Protein AF-A0A3D2E237-F1 (afdb_monomer_lite)

Secondary structure (DSSP, 8-state):
------S--SS---THHHHHHHHHH------HHHHHS-TTTT--HHHHHHIIIIIISS-SSTTS-HHHHHHHHHHHT--HHHHHHHHHHHHHHHHTT----HHHHHTS-HHHHHHHHHHHHHHHHHHS-HHHHHHHHHHHHHHHT---

Foldseek 3Di:
DDDDDDDPLLAAAALVLLLLCLLAPVDDDNDVNCVVDQNLNNDDPVSQVLCCVQPVVHRFQVPDDPVRLVVQCVVLVHDSSLSSLLSSLQSLCVVQVVPDDSSVSSPDGSVVSSVSSSVSSNSSSVVDDPVSSVVSQVVSCVSSVHHD

Structure (mmCIF, N/CA/C/O backbone):
data_AF-A0A3D2E237-F1
#
_entry.id   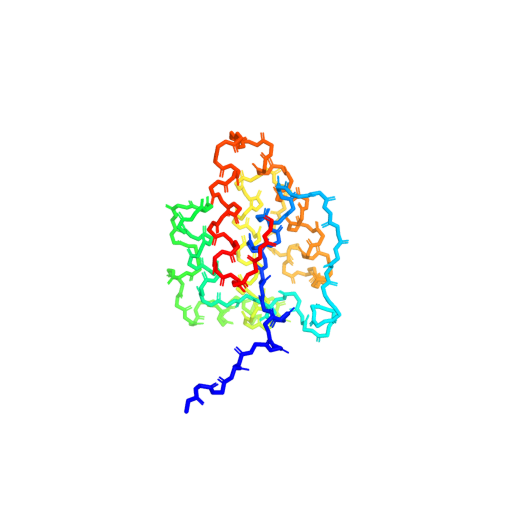AF-A0A3D2E237-F1
#
loop_
_atom_site.group_PDB
_atom_site.id
_atom_site.type_symbol
_atom_site.label_atom_id
_atom_site.label_alt_id
_atom_site.label_comp_id
_atom_site.label_asym_id
_atom_site.label_entity_id
_atom_site.label_seq_id
_atom_site.pdbx_PDB_ins_code
_atom_site.Cartn_x
_atom_site.Cartn_y
_atom_site.Cartn_z
_atom_site.occupancy
_atom_site.B_iso_or_equiv
_atom_site.auth_seq_id
_atom_site.auth_comp_id
_atom_site.auth_asym_id
_atom_site.auth_atom_id
_atom_site.pdbx_PDB_model_num
ATOM 1 N N . MET A 1 1 ? 10.818 -37.723 6.931 1.00 30.91 1 MET A N 1
ATOM 2 C CA . MET A 1 1 ? 11.183 -37.024 5.677 1.00 30.91 1 MET A CA 1
ATOM 3 C C . MET A 1 1 ? 9.994 -36.163 5.264 1.00 30.91 1 MET A C 1
ATOM 5 O O . MET A 1 1 ? 8.869 -36.549 5.538 1.00 30.91 1 MET A O 1
ATOM 9 N N . LYS A 1 2 ? 10.278 -34.951 4.784 1.00 32.34 2 LYS A N 1
ATOM 10 C CA . LYS A 1 2 ? 9.457 -33.728 4.840 1.00 32.34 2 LYS A CA 1
ATOM 11 C C . LYS A 1 2 ? 8.003 -33.879 4.362 1.00 32.34 2 LYS A C 1
ATOM 13 O O . LYS A 1 2 ? 7.758 -34.246 3.218 1.00 32.34 2 LYS A O 1
ATOM 18 N N . ILE A 1 3 ? 7.070 -33.492 5.234 1.00 29.53 3 ILE A N 1
ATOM 19 C CA . ILE A 1 3 ? 5.687 -33.165 4.874 1.00 29.53 3 ILE A CA 1
ATOM 20 C C . ILE A 1 3 ? 5.753 -31.94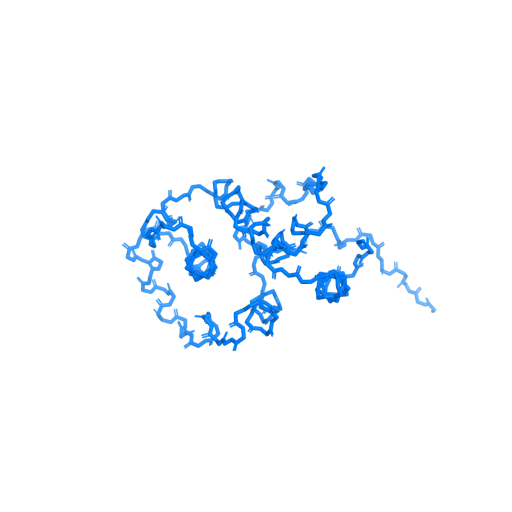5 3.949 1.00 29.53 3 ILE A C 1
ATOM 22 O O . ILE A 1 3 ? 6.232 -30.880 4.341 1.00 29.53 3 ILE A O 1
ATOM 26 N N . SER A 1 4 ? 5.355 -32.143 2.695 1.00 31.52 4 SER A N 1
ATOM 27 C CA . SER A 1 4 ? 5.311 -31.114 1.659 1.00 31.52 4 SER A CA 1
ATOM 28 C C . SER A 1 4 ? 4.138 -30.170 1.928 1.00 31.52 4 SER A C 1
ATOM 30 O O . SER A 1 4 ? 3.017 -30.408 1.489 1.00 31.52 4 SER A O 1
ATOM 32 N N . TYR A 1 5 ? 4.380 -29.110 2.695 1.00 35.88 5 TYR A N 1
ATOM 33 C CA . TYR A 1 5 ? 3.458 -27.981 2.770 1.00 35.88 5 TYR A CA 1
ATOM 34 C C . TYR A 1 5 ? 3.600 -27.155 1.494 1.00 35.88 5 TYR A C 1
ATOM 36 O O . TYR A 1 5 ? 4.648 -26.539 1.307 1.00 35.88 5 TYR A O 1
ATOM 44 N N . LYS A 1 6 ? 2.572 -27.148 0.638 1.00 36.50 6 LYS A N 1
ATOM 45 C CA . LYS A 1 6 ? 2.200 -26.020 -0.243 1.00 36.50 6 LYS A CA 1
ATOM 46 C C . LYS A 1 6 ? 0.909 -26.324 -1.031 1.00 36.50 6 LYS A C 1
ATOM 48 O O . LYS A 1 6 ? 0.976 -26.665 -2.208 1.00 36.50 6 LYS A O 1
ATOM 53 N N . PRO A 1 7 ? -0.267 -26.190 -0.393 1.00 31.70 7 PRO A N 1
ATOM 54 C CA . PRO A 1 7 ? -1.469 -25.826 -1.143 1.00 31.70 7 PRO A CA 1
ATOM 55 C C . PRO A 1 7 ? -2.280 -24.707 -0.455 1.00 31.70 7 PRO A C 1
ATOM 57 O O . PRO A 1 7 ? -3.499 -24.804 -0.380 1.00 31.70 7 PRO A O 1
ATOM 60 N N . THR A 1 8 ? -1.631 -23.664 0.089 1.00 29.70 8 THR A N 1
ATOM 61 C CA . THR A 1 8 ? -2.354 -22.662 0.911 1.00 29.70 8 THR A CA 1
ATOM 62 C C . THR A 1 8 ? -1.823 -21.223 0.885 1.00 29.70 8 THR A C 1
ATOM 64 O O . THR A 1 8 ? -2.184 -20.431 1.745 1.00 29.70 8 THR A O 1
ATOM 67 N N . ILE A 1 9 ? -1.010 -20.829 -0.099 1.00 34.41 9 ILE A N 1
ATOM 68 C CA . ILE A 1 9 ? -0.561 -19.426 -0.239 1.00 34.41 9 ILE A CA 1
ATOM 69 C C . ILE A 1 9 ? -1.165 -18.825 -1.514 1.00 34.41 9 ILE A C 1
ATOM 71 O O . ILE A 1 9 ? -0.452 -18.462 -2.441 1.00 34.41 9 ILE A O 1
ATOM 75 N N . LEU A 1 10 ? -2.498 -18.804 -1.600 1.00 35.44 10 LEU A N 1
ATOM 76 C CA . LEU A 1 10 ? -3.228 -18.060 -2.640 1.00 35.44 10 LEU A CA 1
ATOM 77 C C . LEU A 1 10 ? -4.003 -16.856 -2.073 1.00 35.44 10 LEU A C 1
ATOM 79 O O . LEU A 1 10 ? -4.625 -16.108 -2.819 1.00 35.44 10 LEU A O 1
ATOM 83 N N . ALA A 1 11 ? -3.918 -16.633 -0.759 1.00 40.75 11 ALA A N 1
ATOM 84 C CA . ALA A 1 11 ? -4.748 -15.687 -0.026 1.00 40.75 11 ALA A CA 1
ATOM 85 C C . ALA A 1 11 ? -3.910 -14.817 0.922 1.00 40.75 11 ALA A C 1
ATOM 87 O O . ALA A 1 11 ? -4.007 -14.961 2.133 1.00 40.75 11 ALA A O 1
ATOM 88 N N . ALA A 1 12 ? -3.025 -13.970 0.400 1.00 41.03 12 ALA A N 1
ATOM 89 C CA . ALA A 1 12 ? -2.422 -12.870 1.165 1.00 41.03 12 ALA A CA 1
ATOM 90 C C . ALA A 1 12 ? -1.566 -12.015 0.228 1.00 41.03 12 ALA A C 1
ATOM 92 O O . ALA A 1 12 ? -0.625 -12.526 -0.376 1.00 41.03 12 ALA A O 1
ATOM 93 N N . GLY A 1 13 ? -1.876 -10.725 0.082 1.00 35.03 13 GLY A N 1
ATOM 94 C CA . GLY A 1 13 ? -1.117 -9.875 -0.835 1.00 35.03 13 GLY A CA 1
ATOM 95 C C . GLY A 1 13 ? -1.741 -8.511 -1.128 1.00 35.03 13 GLY A C 1
ATOM 96 O O . GLY A 1 13 ? -2.174 -8.264 -2.247 1.00 35.03 13 GLY A O 1
ATOM 97 N N . GLY A 1 14 ? -1.835 -7.637 -0.127 1.00 39.75 14 GLY A N 1
ATOM 98 C CA . GLY A 1 14 ? -2.473 -6.326 -0.201 1.00 39.75 14 GLY A CA 1
ATOM 99 C C . GLY A 1 14 ? -1.799 -5.269 -1.076 1.00 39.75 14 GLY A C 1
ATOM 100 O O . GLY A 1 14 ? -0.626 -5.343 -1.428 1.00 39.75 14 GLY A O 1
ATOM 101 N N . ILE A 1 15 ? -2.613 -4.259 -1.395 1.00 45.22 15 ILE A N 1
ATOM 102 C CA . ILE A 1 15 ? -2.373 -2.890 -1.903 1.00 45.22 15 ILE A CA 1
ATOM 103 C C . ILE A 1 15 ? -1.130 -2.646 -2.772 1.00 45.22 15 ILE A C 1
ATOM 105 O O . ILE A 1 15 ? -1.262 -2.309 -3.946 1.00 45.22 15 ILE A O 1
ATOM 109 N N . CYS A 1 16 ? 0.075 -2.787 -2.228 1.00 41.28 16 CYS A N 1
ATOM 110 C CA . CYS A 1 16 ? 1.332 -2.457 -2.922 1.00 41.28 16 CYS A CA 1
ATOM 111 C C . CYS A 1 16 ? 1.742 -3.539 -3.917 1.00 41.28 16 CYS A C 1
ATOM 113 O O . CYS A 1 16 ? 2.421 -3.300 -4.910 1.00 41.28 16 CYS A O 1
ATOM 115 N N . LEU A 1 17 ? 1.231 -4.730 -3.662 1.00 47.16 17 LEU A N 1
ATOM 116 C CA . LEU A 1 17 ? 1.386 -5.915 -4.461 1.00 47.16 17 LEU A CA 1
ATOM 117 C C . LEU A 1 17 ? 0.485 -5.903 -5.693 1.00 47.16 17 LEU A C 1
ATOM 119 O O . LEU A 1 17 ? 0.888 -6.318 -6.767 1.00 47.16 17 LEU A O 1
ATOM 123 N N . ILE A 1 18 ? -0.713 -5.343 -5.540 1.00 50.88 18 ILE A N 1
ATOM 124 C CA . ILE A 1 18 ? -1.637 -4.984 -6.616 1.00 50.88 18 ILE A CA 1
ATOM 125 C C . ILE A 1 18 ? -0.990 -3.909 -7.491 1.00 50.88 18 ILE A C 1
ATOM 127 O O . ILE A 1 18 ? -0.948 -4.060 -8.702 1.00 50.88 18 ILE A O 1
ATOM 131 N N . VAL A 1 19 ? -0.370 -2.886 -6.903 1.00 47.72 19 VAL A N 1
ATOM 132 C CA . VAL A 1 19 ? 0.408 -1.884 -7.650 1.00 47.72 19 VAL A CA 1
ATOM 133 C C . VAL A 1 19 ? 1.569 -2.512 -8.436 1.00 47.72 19 VAL A C 1
ATOM 135 O O . VAL A 1 19 ? 1.703 -2.218 -9.621 1.00 47.72 19 VAL A O 1
ATOM 138 N N . ALA A 1 20 ? 2.347 -3.421 -7.836 1.00 45.62 20 ALA A N 1
ATOM 139 C CA . ALA A 1 20 ? 3.417 -4.148 -8.527 1.00 45.62 20 ALA A CA 1
ATOM 140 C C . ALA A 1 20 ? 2.878 -5.112 -9.610 1.00 45.62 20 ALA A C 1
ATOM 142 O O . ALA A 1 20 ? 3.371 -5.124 -10.732 1.00 45.62 20 ALA A O 1
ATOM 143 N N . LEU A 1 21 ? 1.809 -5.863 -9.335 1.00 44.78 21 LEU A N 1
ATOM 144 C CA . LEU A 1 21 ? 1.145 -6.757 -10.294 1.00 44.78 21 LEU A CA 1
ATOM 145 C C . LEU A 1 21 ? 0.525 -6.002 -11.482 1.00 44.78 21 LEU A C 1
ATOM 147 O O . LEU A 1 21 ? 0.633 -6.450 -12.625 1.00 44.78 21 LEU A O 1
ATOM 151 N N . PHE A 1 22 ? -0.115 -4.853 -11.241 1.00 48.03 22 PHE A N 1
ATOM 152 C CA . PHE A 1 22 ? -0.826 -4.083 -12.267 1.00 48.03 22 PHE A CA 1
ATOM 153 C C . PHE A 1 22 ? 0.097 -3.186 -13.095 1.00 48.03 22 PHE A C 1
ATOM 155 O O . PHE A 1 22 ? -0.131 -3.060 -14.296 1.00 48.03 22 PHE A O 1
ATOM 162 N N . ALA A 1 23 ? 1.169 -2.641 -12.509 1.00 40.03 23 ALA A N 1
ATOM 163 C CA . ALA A 1 23 ? 2.200 -1.909 -13.248 1.00 40.03 23 ALA A CA 1
ATOM 164 C C . ALA A 1 23 ? 2.947 -2.786 -14.277 1.00 40.03 23 ALA A C 1
ATOM 166 O O . ALA A 1 23 ? 3.533 -2.247 -15.218 1.00 40.03 23 ALA A O 1
ATOM 167 N N . ILE A 1 24 ? 2.947 -4.117 -14.093 1.00 38.12 24 ILE A N 1
ATOM 168 C CA . ILE A 1 24 ? 3.864 -5.031 -14.792 1.00 38.12 24 ILE A CA 1
ATOM 169 C C . ILE A 1 24 ? 3.143 -6.076 -15.666 1.00 38.12 24 ILE A C 1
ATOM 171 O O . ILE A 1 24 ? 3.662 -6.412 -16.729 1.00 38.12 24 ILE A O 1
ATOM 175 N N . CYS A 1 25 ? 1.952 -6.574 -15.296 1.00 35.28 25 CYS A N 1
ATOM 176 C CA . CYS A 1 25 ? 1.348 -7.732 -15.982 1.00 35.28 25 CYS A CA 1
ATOM 177 C C . CYS A 1 25 ? 0.032 -7.494 -16.738 1.00 35.28 25 CYS A C 1
ATOM 179 O O . CYS A 1 25 ? -0.361 -8.381 -17.492 1.00 35.28 25 CYS A O 1
ATOM 181 N N . GLY A 1 26 ? -0.675 -6.368 -16.572 1.00 34.78 26 GLY A N 1
ATOM 182 C CA . GLY A 1 26 ? -1.905 -6.069 -17.336 1.00 34.78 26 GLY A CA 1
ATOM 183 C C . GLY A 1 26 ? -3.035 -7.120 -17.271 1.00 34.78 26 GLY A C 1
ATOM 184 O O . GLY A 1 26 ? -4.009 -7.009 -18.012 1.00 34.78 26 GLY A O 1
ATOM 185 N N . CYS A 1 27 ? -2.940 -8.136 -16.409 1.00 34.03 27 CYS A N 1
ATOM 186 C CA . CYS A 1 27 ? -3.809 -9.310 -16.425 1.00 34.03 27 CYS A CA 1
ATOM 187 C C . CYS A 1 27 ? -4.532 -9.467 -15.086 1.00 34.03 27 CYS A C 1
ATOM 189 O O . CYS A 1 27 ? -3.933 -9.369 -14.016 1.00 34.03 27 CYS A O 1
ATOM 191 N N . PHE A 1 28 ? -5.845 -9.675 -15.158 1.00 43.41 28 PHE A N 1
ATOM 192 C CA . PHE A 1 28 ? -6.736 -9.796 -14.012 1.00 43.41 28 PHE A CA 1
ATOM 193 C C . PHE A 1 28 ? -7.038 -11.271 -13.754 1.00 43.41 28 PHE A C 1
ATOM 195 O O . PHE A 1 28 ? -7.594 -11.926 -14.626 1.00 43.41 28 PHE A O 1
ATOM 202 N N . CYS A 1 29 ? -6.740 -11.747 -12.548 1.00 39.78 29 CYS A N 1
ATOM 203 C CA . CYS A 1 29 ? -7.447 -12.823 -11.849 1.00 39.78 29 CYS A CA 1
ATOM 204 C C . CYS A 1 29 ? -7.167 -12.613 -10.354 1.00 39.78 29 CYS A C 1
ATOM 206 O O . CYS A 1 29 ? -6.204 -13.163 -9.829 1.00 39.78 29 CYS A O 1
ATOM 208 N N . ALA A 1 30 ? -7.947 -11.764 -9.675 1.00 40.84 30 ALA A N 1
ATOM 209 C CA . ALA A 1 30 ? -7.929 -11.759 -8.213 1.00 40.84 30 ALA A CA 1
ATOM 210 C C . ALA A 1 30 ? -8.442 -13.139 -7.753 1.00 40.84 30 ALA A C 1
ATOM 212 O O . ALA A 1 30 ? -9.546 -13.513 -8.165 1.00 40.84 30 ALA A O 1
ATOM 213 N N . PRO A 1 31 ? -7.659 -13.925 -6.992 1.00 43.41 31 PRO A N 1
ATOM 214 C CA . PRO A 1 31 ? -8.101 -15.223 -6.498 1.00 43.41 31 PRO A CA 1
ATOM 215 C C . PRO A 1 31 ? -9.415 -15.101 -5.729 1.00 43.41 31 PRO A C 1
ATOM 217 O O . PRO A 1 31 ? -9.690 -14.068 -5.120 1.00 43.41 31 PRO A O 1
ATOM 220 N N . LYS A 1 32 ? -10.231 -16.158 -5.731 1.00 37.66 32 LYS A N 1
ATOM 221 C CA . LYS A 1 32 ? -11.519 -16.182 -5.022 1.00 37.66 32 LYS A CA 1
ATOM 222 C C . LYS A 1 32 ? -11.350 -15.867 -3.527 1.00 37.66 32 LYS A C 1
ATOM 224 O O . LYS A 1 32 ? -12.214 -15.234 -2.942 1.00 37.66 32 LYS A O 1
ATOM 229 N N . GLU A 1 33 ? -10.193 -16.185 -2.947 1.00 38.59 33 GLU A N 1
ATOM 230 C CA . GLU A 1 33 ? -9.873 -15.845 -1.560 1.00 38.59 33 GLU A CA 1
ATOM 231 C C . GLU A 1 33 ? -9.622 -14.340 -1.318 1.00 38.59 33 GLU A C 1
ATOM 233 O O . GLU A 1 33 ? -9.842 -13.859 -0.213 1.00 38.59 33 GLU A O 1
ATOM 238 N N . VAL A 1 34 ? -9.223 -13.569 -2.341 1.00 45.62 34 VAL A N 1
ATOM 239 C CA . VAL A 1 34 ? -9.157 -12.088 -2.311 1.00 45.62 34 VAL A CA 1
ATOM 240 C C . VAL A 1 34 ? -10.550 -11.459 -2.433 1.00 45.62 34 VAL A C 1
ATOM 242 O O . VAL A 1 34 ? -10.733 -10.297 -2.093 1.00 45.62 34 VAL A O 1
ATOM 245 N N . ALA A 1 35 ? -11.538 -12.207 -2.933 1.00 45.19 35 ALA A N 1
ATOM 246 C CA . ALA A 1 35 ? -12.935 -11.781 -2.908 1.00 45.19 35 ALA A CA 1
ATOM 247 C C . ALA A 1 35 ? -13.601 -12.057 -1.546 1.00 45.19 35 ALA A C 1
ATOM 249 O O . ALA A 1 35 ? -14.536 -11.343 -1.188 1.00 45.19 35 ALA A O 1
ATOM 250 N N . ASP A 1 36 ? -13.107 -13.053 -0.799 1.00 44.66 36 ASP A N 1
ATOM 251 C CA . ASP A 1 36 ? -13.601 -13.414 0.537 1.00 44.66 36 ASP A CA 1
ATOM 252 C C . ASP A 1 36 ? -12.898 -12.633 1.672 1.00 44.66 36 ASP A C 1
ATOM 254 O O . ASP A 1 36 ? -13.513 -12.377 2.707 1.00 44.66 36 ASP A O 1
ATOM 258 N N . ALA A 1 37 ? -11.637 -12.219 1.488 1.00 55.41 37 ALA A N 1
ATOM 259 C CA . ALA A 1 37 ? -10.919 -11.294 2.373 1.00 55.41 37 ALA A CA 1
ATOM 260 C C . ALA A 1 37 ? -11.081 -9.842 1.889 1.00 55.41 37 ALA A C 1
ATOM 262 O O . ALA A 1 37 ? -10.955 -9.575 0.695 1.00 55.41 37 ALA A O 1
ATOM 263 N N . GLY A 1 38 ? -11.322 -8.879 2.785 1.00 65.25 38 GLY A N 1
ATOM 264 C CA . GLY A 1 38 ? -11.325 -7.467 2.403 1.00 65.25 38 GLY A CA 1
ATOM 265 C C . GLY A 1 38 ? -9.979 -7.064 1.784 1.00 65.25 38 GLY A C 1
ATOM 266 O O . GLY A 1 38 ? -8.921 -7.499 2.237 1.00 65.25 38 GLY A O 1
ATOM 267 N N . PHE A 1 39 ? -9.981 -6.206 0.758 1.00 73.94 39 PHE A N 1
ATOM 268 C CA . PHE A 1 39 ? -8.758 -5.618 0.191 1.00 73.94 39 PHE A CA 1
ATOM 269 C C . PHE A 1 39 ? -7.850 -5.017 1.272 1.00 73.94 39 PHE A C 1
ATOM 271 O O . PHE A 1 39 ? -6.624 -5.099 1.157 1.00 73.94 39 PHE A O 1
ATOM 278 N N . CYS A 1 40 ? -8.440 -4.427 2.314 1.00 80.88 40 CYS A N 1
ATOM 279 C CA . CYS A 1 40 ? -7.686 -3.854 3.418 1.00 80.88 40 CYS A CA 1
ATOM 280 C C . CYS A 1 40 ? -7.052 -4.925 4.312 1.00 80.88 40 CYS A C 1
ATOM 282 O O . CYS A 1 40 ? -5.922 -4.747 4.769 1.00 80.88 40 CYS A O 1
ATOM 284 N N . ASP A 1 41 ? -7.718 -6.062 4.509 1.00 78.19 41 ASP A N 1
ATOM 285 C CA . ASP A 1 41 ? -7.220 -7.182 5.322 1.00 78.19 41 ASP A CA 1
ATOM 286 C C . ASP A 1 41 ? -5.964 -7.823 4.732 1.00 78.19 41 ASP A C 1
ATOM 288 O O . ASP A 1 41 ? -5.154 -8.418 5.440 1.00 78.19 41 ASP A O 1
ATOM 292 N N . LEU A 1 42 ? -5.750 -7.641 3.431 1.00 72.50 42 LEU A N 1
ATOM 293 C CA . LEU A 1 42 ? -4.562 -8.131 2.749 1.00 72.50 42 LEU A CA 1
ATOM 294 C C . LEU A 1 42 ? -3.293 -7.332 3.086 1.00 72.50 42 LEU A C 1
ATOM 296 O O . LEU A 1 42 ? -2.201 -7.756 2.706 1.00 72.50 42 LEU A O 1
ATOM 300 N N . LEU A 1 43 ? -3.398 -6.169 3.739 1.00 76.44 43 LEU A N 1
ATOM 301 C CA . LEU A 1 43 ? -2.244 -5.344 4.091 1.00 76.44 43 LEU A CA 1
ATOM 302 C C . LEU A 1 43 ? -1.503 -5.910 5.316 1.00 76.44 43 LEU A C 1
ATOM 304 O O . LEU A 1 43 ? -1.854 -5.624 6.463 1.00 76.44 43 LEU A O 1
ATOM 308 N N . THR A 1 44 ? -0.438 -6.672 5.063 1.00 80.81 44 THR A N 1
ATOM 309 C CA . THR A 1 44 ? 0.449 -7.227 6.100 1.00 80.81 44 THR A CA 1
ATOM 310 C C . THR A 1 44 ? 1.656 -6.316 6.382 1.00 80.81 44 THR A C 1
ATOM 312 O O . THR A 1 44 ? 1.986 -5.461 5.551 1.00 80.81 44 THR A O 1
ATOM 315 N N . PRO A 1 45 ? 2.364 -6.486 7.518 1.00 82.94 45 PRO A N 1
ATOM 316 C CA . PRO A 1 45 ? 3.583 -5.727 7.818 1.00 82.94 45 PRO A CA 1
ATOM 317 C C . PRO A 1 45 ? 4.668 -5.837 6.739 1.00 82.94 45 PRO A C 1
ATOM 319 O O . PRO A 1 45 ? 5.349 -4.857 6.445 1.00 82.94 45 PRO A O 1
ATOM 322 N N . GLU A 1 46 ? 4.814 -7.000 6.108 1.00 79.62 46 GLU A N 1
ATOM 323 C CA . GLU A 1 46 ? 5.795 -7.223 5.044 1.00 79.62 46 GLU A CA 1
ATOM 324 C C . GLU A 1 46 ? 5.453 -6.421 3.783 1.00 79.62 46 GLU A C 1
ATOM 326 O O . GLU A 1 46 ? 6.346 -5.928 3.099 1.00 79.62 46 GLU A O 1
ATOM 331 N N . ILE A 1 47 ? 4.164 -6.230 3.501 1.00 79.19 47 ILE A N 1
ATOM 332 C CA . ILE A 1 47 ? 3.692 -5.427 2.366 1.00 79.19 47 ILE A CA 1
ATOM 333 C C . ILE A 1 47 ? 3.868 -3.939 2.637 1.00 79.19 47 ILE A C 1
ATOM 335 O O . ILE A 1 47 ? 4.255 -3.195 1.737 1.00 79.19 47 ILE A O 1
ATOM 339 N N . VAL A 1 48 ? 3.622 -3.508 3.876 1.00 83.12 48 VAL A N 1
ATOM 340 C CA . VAL A 1 48 ? 3.942 -2.144 4.316 1.00 83.12 48 VAL A CA 1
ATOM 341 C C . VAL A 1 48 ? 5.435 -1.885 4.133 1.00 83.12 48 VAL A C 1
ATOM 343 O O . VAL A 1 48 ? 5.813 -0.885 3.534 1.00 83.12 48 VAL A O 1
ATOM 346 N N . LYS A 1 49 ? 6.281 -2.818 4.578 1.00 85.88 49 LYS A N 1
ATOM 347 C CA . LYS A 1 49 ? 7.731 -2.711 4.429 1.00 85.88 49 LYS A CA 1
ATOM 348 C C . LYS A 1 49 ? 8.151 -2.650 2.959 1.00 85.88 49 LYS A C 1
ATOM 350 O O . LYS A 1 49 ? 8.892 -1.750 2.587 1.00 85.88 49 LYS A O 1
ATOM 355 N N . PHE A 1 50 ? 7.628 -3.543 2.118 1.00 83.50 50 PHE A N 1
ATOM 356 C CA . PHE A 1 50 ? 7.894 -3.527 0.678 1.00 83.50 50 PHE A CA 1
ATOM 357 C C . PHE A 1 50 ? 7.520 -2.184 0.043 1.00 83.50 50 PHE A C 1
ATOM 359 O O . PHE A 1 50 ? 8.294 -1.629 -0.729 1.00 83.50 50 PHE A O 1
ATOM 366 N N . TYR A 1 51 ? 6.358 -1.625 0.386 1.00 84.19 51 TYR A N 1
ATOM 367 C CA . TYR A 1 51 ? 5.958 -0.305 -0.096 1.00 84.19 51 TYR A CA 1
ATOM 368 C C . TYR A 1 51 ? 6.954 0.781 0.292 1.00 84.19 51 TYR A C 1
ATOM 370 O O . TYR A 1 51 ? 7.384 1.561 -0.552 1.00 84.19 51 TYR A O 1
ATOM 378 N N . GLU A 1 52 ? 7.308 0.834 1.571 1.00 87.12 52 GLU A N 1
ATOM 379 C CA . GLU A 1 52 ? 8.189 1.862 2.110 1.00 87.12 52 GLU A CA 1
ATOM 38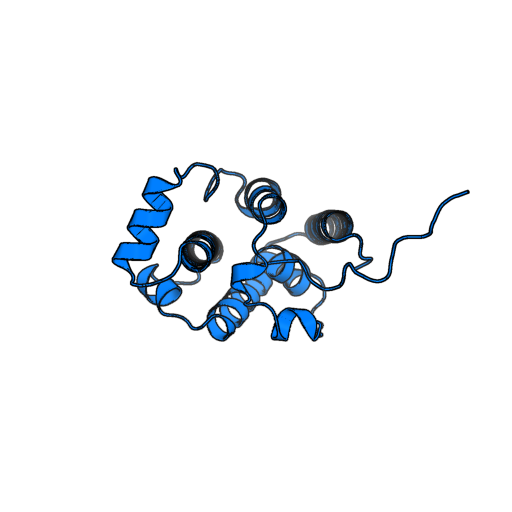0 C C . GLU A 1 52 ? 9.607 1.749 1.545 1.00 87.12 52 GLU A C 1
ATOM 382 O O . GLU A 1 52 ? 10.223 2.765 1.233 1.00 87.12 52 GLU A O 1
ATOM 387 N N . GLU A 1 53 ? 10.102 0.529 1.336 1.00 89.31 53 GLU A N 1
ATOM 388 C CA . GLU A 1 53 ? 11.447 0.266 0.820 1.00 89.31 53 GLU A CA 1
ATOM 389 C C . GLU A 1 53 ? 11.548 0.370 -0.699 1.00 89.31 53 GLU A C 1
ATOM 391 O O . GLU A 1 53 ? 12.589 0.785 -1.202 1.00 89.31 53 GLU A O 1
ATOM 396 N N . GLU A 1 54 ? 10.510 -0.002 -1.449 1.00 84.00 54 GLU A N 1
ATOM 397 C CA . GLU A 1 54 ? 10.589 -0.123 -2.908 1.00 84.00 54 GLU A CA 1
ATOM 398 C C . GLU A 1 54 ? 9.842 0.976 -3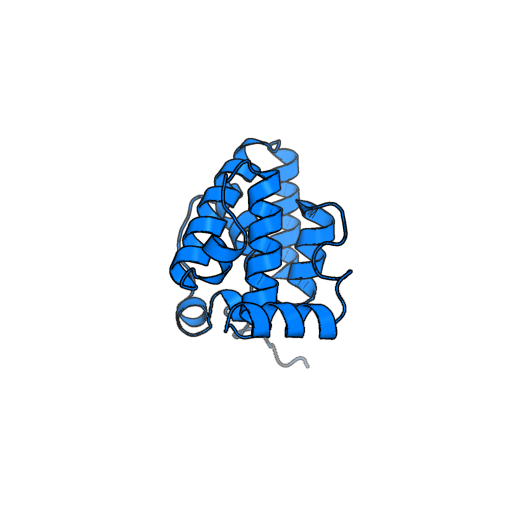.661 1.00 84.00 54 GLU A C 1
ATOM 400 O O . GLU A 1 54 ? 10.292 1.377 -4.732 1.00 84.00 54 GLU A O 1
ATOM 405 N N . ILE A 1 55 ? 8.762 1.520 -3.094 1.00 83.69 55 ILE A N 1
ATOM 406 C CA . ILE A 1 55 ? 7.901 2.501 -3.769 1.00 83.69 55 ILE A CA 1
ATOM 407 C C . ILE A 1 55 ? 8.059 3.894 -3.152 1.00 83.6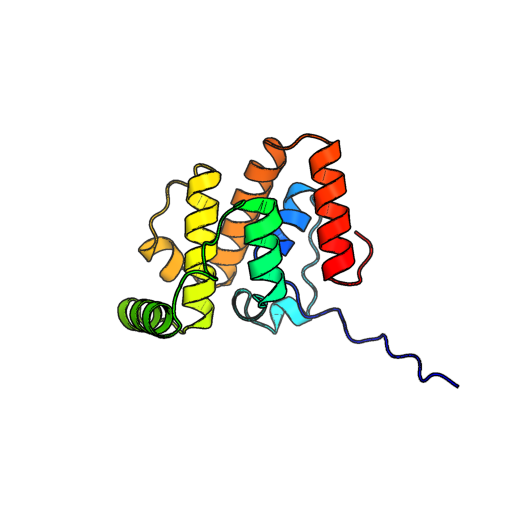9 55 ILE A C 1
ATOM 409 O O . ILE A 1 55 ? 8.379 4.848 -3.860 1.00 83.69 55 ILE A O 1
ATOM 413 N N . ALA A 1 56 ? 7.842 4.033 -1.843 1.00 85.62 56 ALA A N 1
ATOM 414 C CA . ALA A 1 56 ? 7.897 5.332 -1.175 1.00 85.62 56 ALA A CA 1
ATOM 415 C C . ALA A 1 56 ? 9.333 5.802 -0.904 1.00 85.62 56 ALA A C 1
ATOM 417 O O . ALA A 1 56 ? 9.585 7.004 -0.924 1.00 85.62 56 ALA A O 1
ATOM 418 N N . LYS A 1 57 ? 10.265 4.865 -0.680 1.00 89.56 57 LYS A N 1
ATOM 419 C CA . LYS A 1 57 ? 11.648 5.130 -0.243 1.00 89.56 57 LYS A CA 1
ATOM 420 C C . LYS A 1 57 ? 11.719 5.934 1.068 1.00 89.56 57 LYS A C 1
ATOM 422 O O . LYS A 1 57 ? 12.711 6.605 1.339 1.00 89.56 57 LYS A O 1
ATOM 427 N N . GLU A 1 58 ? 10.672 5.852 1.888 1.00 90.31 58 GLU A N 1
ATOM 428 C CA . GLU A 1 58 ? 10.547 6.503 3.193 1.00 90.31 58 GLU A CA 1
ATOM 429 C C . GLU A 1 58 ? 9.472 5.819 4.054 1.00 90.31 58 GLU A C 1
ATOM 431 O O . GLU A 1 58 ? 8.621 5.087 3.544 1.00 90.31 58 GLU A O 1
ATOM 436 N N . GLN A 1 59 ? 9.495 6.071 5.367 1.00 91.69 59 GLN A N 1
ATOM 437 C CA . GLN A 1 59 ? 8.508 5.523 6.301 1.00 91.69 59 GLN A CA 1
ATOM 438 C C . GLN A 1 59 ? 7.189 6.301 6.236 1.00 91.69 59 GLN A C 1
ATOM 440 O O . GLN A 1 59 ? 7.126 7.474 6.612 1.00 91.69 59 GLN A O 1
ATOM 445 N N . VAL A 1 60 ? 6.107 5.627 5.853 1.00 88.44 60 VAL A N 1
ATOM 446 C CA . VAL A 1 60 ? 4.780 6.230 5.663 1.00 88.44 60 VAL A CA 1
ATOM 447 C C . VAL A 1 60 ? 3.817 5.794 6.760 1.00 88.44 60 VAL A C 1
ATOM 449 O O . VAL A 1 60 ? 3.163 6.628 7.401 1.00 88.44 60 VAL A O 1
ATOM 452 N N . LEU A 1 61 ? 3.718 4.484 6.972 1.00 89.25 61 LEU A N 1
ATOM 453 C CA . LEU A 1 61 ? 2.865 3.867 7.973 1.00 89.25 61 LEU A CA 1
ATOM 454 C C . LEU A 1 61 ? 3.673 3.367 9.171 1.00 89.25 61 LEU A C 1
ATOM 456 O O . LEU A 1 61 ? 3.208 3.532 10.295 1.00 89.25 61 LEU A O 1
ATOM 460 N N . SER A 1 62 ? 4.873 2.819 8.960 1.00 88.69 62 SER A N 1
ATOM 461 C CA . SER A 1 62 ? 5.724 2.299 10.043 1.00 88.69 62 SER A CA 1
ATOM 462 C C . SER A 1 62 ? 6.178 3.377 11.032 1.00 88.69 62 SER A C 1
ATOM 464 O O . SER A 1 62 ? 6.402 3.086 12.203 1.00 88.69 62 SER A O 1
ATOM 466 N N . SER A 1 63 ? 6.233 4.638 10.595 1.00 88.31 63 SER A N 1
ATOM 467 C CA . SER A 1 63 ? 6.522 5.799 11.445 1.00 88.31 63 SER A CA 1
ATOM 468 C C . SER A 1 63 ? 5.342 6.231 12.327 1.00 88.31 63 SER A C 1
ATOM 470 O O . SER A 1 63 ? 5.494 7.105 13.184 1.00 88.31 63 SER A O 1
ATOM 472 N N . LYS A 1 64 ? 4.143 5.661 12.136 1.00 90.62 64 LYS A N 1
ATOM 473 C CA . LYS A 1 64 ? 2.947 6.018 12.910 1.00 90.62 64 LYS A CA 1
ATOM 474 C C . LYS A 1 64 ? 2.775 5.087 14.102 1.00 90.62 64 LYS A C 1
ATOM 476 O O . LYS A 1 64 ? 2.736 3.871 13.956 1.00 90.62 64 LYS A O 1
ATOM 481 N N . SER A 1 65 ? 2.574 5.673 15.281 1.00 91.94 65 SER A N 1
ATOM 482 C CA . SER A 1 65 ? 2.164 4.913 16.460 1.00 91.94 65 SER A CA 1
ATOM 483 C C . SER A 1 65 ? 0.772 4.303 16.267 1.00 91.94 65 SER A C 1
ATOM 485 O O . SER A 1 65 ? -0.080 4.856 15.563 1.00 91.94 65 SER A O 1
ATOM 487 N N . GLU A 1 66 ? 0.498 3.202 16.964 1.00 91.38 66 GLU A N 1
ATOM 488 C CA . GLU A 1 66 ? -0.836 2.589 16.976 1.00 91.38 66 GLU A CA 1
ATOM 489 C C . GLU A 1 66 ? -1.921 3.570 17.440 1.00 91.38 66 GLU A C 1
ATOM 491 O O . GLU A 1 66 ? -3.022 3.589 16.896 1.00 91.38 66 GLU A O 1
ATOM 496 N N . GLN A 1 67 ? -1.602 4.435 18.408 1.00 94.19 67 GLN A N 1
ATOM 497 C CA . GLN A 1 67 ? -2.518 5.472 18.890 1.00 94.19 67 GLN A CA 1
ATOM 498 C C . GLN A 1 67 ? -2.903 6.456 17.778 1.00 94.19 67 GLN A C 1
ATOM 500 O O . GLN A 1 67 ? -4.068 6.835 17.676 1.00 94.19 67 GLN A O 1
ATOM 505 N N . ASN A 1 68 ? -1.956 6.824 16.909 1.00 94.25 68 ASN A N 1
ATOM 506 C CA . ASN A 1 68 ? -2.239 7.700 15.773 1.00 94.25 68 ASN A CA 1
ATOM 507 C C . ASN A 1 68 ? -3.159 7.016 14.757 1.00 94.25 68 ASN A C 1
ATOM 509 O O . ASN A 1 68 ? -4.093 7.643 14.261 1.00 94.25 68 ASN A O 1
ATOM 513 N N . VAL A 1 69 ? -2.930 5.731 14.466 1.00 95.25 69 VAL A N 1
ATOM 514 C CA . VAL A 1 69 ? -3.793 4.958 13.557 1.00 95.25 69 VAL A CA 1
ATOM 515 C C . VAL A 1 69 ? -5.206 4.831 14.132 1.00 95.25 69 VAL A C 1
ATOM 517 O O . VAL A 1 69 ? -6.172 5.106 13.423 1.00 95.25 69 VAL A O 1
ATOM 520 N N . LYS A 1 70 ? -5.335 4.528 15.429 1.00 96.06 70 LYS A N 1
ATOM 521 C CA . LYS A 1 70 ? -6.620 4.485 16.151 1.00 96.06 70 LYS A CA 1
ATOM 522 C C . LYS A 1 70 ? -7.357 5.820 16.126 1.00 96.06 70 LYS A C 1
ATOM 524 O O . LYS A 1 70 ? -8.564 5.856 15.898 1.00 96.06 70 LYS A O 1
ATOM 529 N N . ALA A 1 71 ? -6.641 6.927 16.320 1.00 96.19 71 ALA A N 1
ATOM 530 C CA . ALA A 1 71 ? -7.228 8.261 16.256 1.00 96.19 71 ALA A CA 1
ATOM 531 C C . ALA A 1 71 ? -7.766 8.585 14.852 1.00 96.19 71 ALA A C 1
ATOM 533 O O . ALA A 1 71 ? -8.847 9.158 14.724 1.00 96.19 71 ALA A O 1
ATOM 534 N N . ILE A 1 72 ? -7.048 8.184 13.796 1.00 94.94 72 ILE A N 1
ATOM 535 C CA . ILE A 1 72 ? -7.510 8.324 12.408 1.00 94.94 72 ILE A CA 1
ATOM 536 C C . ILE A 1 72 ? -8.749 7.455 12.170 1.00 94.94 72 ILE A C 1
ATOM 538 O O . ILE A 1 72 ? -9.751 7.962 11.677 1.00 94.94 72 ILE A O 1
ATOM 542 N N . ALA A 1 73 ? -8.702 6.180 12.557 1.00 96.06 73 ALA A N 1
ATOM 543 C CA . ALA A 1 73 ? -9.812 5.241 12.418 1.00 96.06 73 ALA A CA 1
ATOM 544 C C . ALA A 1 73 ? -11.101 5.794 13.054 1.00 96.06 73 ALA A C 1
ATOM 546 O O . ALA A 1 73 ? -12.121 5.955 12.382 1.00 96.06 73 ALA A O 1
ATOM 547 N N . SER A 1 74 ? -11.000 6.236 14.312 1.00 96.81 74 SER A N 1
ATOM 548 C CA . SER A 1 74 ? -12.096 6.866 15.055 1.00 96.81 74 SER A CA 1
ATOM 549 C C . SER A 1 74 ? -12.617 8.139 14.379 1.00 96.81 74 SER A C 1
ATOM 551 O O . SER A 1 74 ? -13.822 8.290 14.185 1.00 96.81 74 SER A O 1
ATOM 553 N N . ARG A 1 75 ? -11.721 9.033 13.932 1.00 96.19 75 ARG A N 1
ATOM 554 C CA . ARG A 1 75 ? -12.092 10.297 13.270 1.00 96.19 75 ARG A CA 1
ATOM 555 C C . ARG A 1 75 ? -12.945 10.094 12.015 1.00 96.19 75 ARG A C 1
ATOM 557 O O . ARG A 1 75 ? -13.773 10.950 11.714 1.00 96.19 75 ARG A O 1
ATOM 564 N N . PHE A 1 76 ? -12.712 9.015 11.274 1.00 94.62 76 PHE A N 1
ATOM 565 C CA . PHE A 1 76 ? -13.404 8.734 10.014 1.00 94.62 76 PHE A CA 1
ATOM 566 C C . PHE A 1 76 ? -14.460 7.628 10.128 1.00 94.62 76 PHE A C 1
ATOM 568 O O . PHE A 1 76 ? -15.080 7.294 9.124 1.00 94.62 76 PHE A O 1
ATOM 575 N N . GLY A 1 77 ? -14.691 7.073 11.324 1.00 95.38 77 GLY A N 1
ATOM 576 C CA . GLY A 1 77 ? -15.666 6.000 11.527 1.00 95.38 77 GLY A CA 1
ATOM 577 C C . GLY A 1 77 ? -15.337 4.722 10.746 1.00 95.38 77 GLY A C 1
ATOM 578 O O . GLY A 1 77 ? -16.243 4.050 10.262 1.00 95.38 77 GLY A O 1
ATOM 579 N N . ILE A 1 78 ? -14.048 4.414 10.590 1.00 94.50 78 ILE A N 1
ATOM 580 C CA . ILE A 1 78 ? -13.535 3.210 9.919 1.00 94.50 78 ILE A CA 1
ATOM 581 C C . ILE A 1 78 ? -12.722 2.375 10.909 1.00 94.50 78 ILE A C 1
ATOM 583 O O . ILE A 1 78 ? -12.296 2.884 11.943 1.00 94.50 78 ILE A O 1
ATOM 587 N N . ASP A 1 79 ? -12.485 1.102 10.606 1.00 94.12 79 ASP A N 1
ATOM 588 C CA . ASP A 1 79 ? -11.572 0.284 11.402 1.00 94.12 79 ASP A CA 1
ATOM 589 C C . ASP A 1 79 ? -10.094 0.672 11.176 1.00 94.12 79 ASP A C 1
ATOM 591 O O . ASP A 1 79 ? -9.726 1.409 10.251 1.00 94.12 79 ASP A O 1
ATOM 595 N N . GLU A 1 80 ? -9.220 0.183 12.058 1.00 94.31 80 GLU A N 1
ATOM 596 C CA . GLU A 1 80 ? -7.784 0.468 12.006 1.00 94.31 80 GLU A CA 1
ATOM 597 C C . GLU A 1 80 ? -7.121 -0.058 10.730 1.00 94.31 80 GLU A C 1
ATOM 599 O O . GLU A 1 80 ? -6.186 0.565 10.222 1.00 94.31 80 GLU A O 1
ATOM 604 N N . GLN A 1 81 ? -7.588 -1.186 10.198 1.00 89.69 81 GLN A N 1
ATOM 605 C CA . GLN A 1 81 ? -6.994 -1.818 9.027 1.00 89.69 81 GLN A CA 1
ATOM 606 C C . GLN A 1 81 ? -7.282 -1.000 7.766 1.00 89.69 81 GLN A C 1
ATOM 608 O O . GLN A 1 81 ? -6.373 -0.679 6.993 1.00 89.69 81 GLN A O 1
ATOM 613 N N . LYS A 1 82 ? -8.520 -0.542 7.609 1.00 90.88 82 LYS A N 1
ATOM 614 C CA . LYS A 1 82 ? -8.931 0.392 6.570 1.00 90.88 82 LYS A CA 1
ATOM 615 C C . LYS A 1 82 ? -8.245 1.746 6.715 1.00 90.88 82 LYS A C 1
ATOM 617 O O . LYS A 1 82 ? -7.863 2.339 5.707 1.00 90.88 82 LYS A O 1
ATOM 622 N N . ALA A 1 83 ? -8.005 2.224 7.939 1.00 95.00 83 ALA A N 1
ATOM 623 C CA . ALA A 1 83 ? -7.226 3.443 8.164 1.00 95.00 83 ALA A CA 1
ATOM 624 C C . ALA A 1 83 ? -5.777 3.303 7.664 1.00 95.00 83 ALA A C 1
ATOM 626 O O . ALA A 1 83 ? -5.294 4.183 6.948 1.00 95.00 83 ALA A O 1
ATOM 627 N N . LYS A 1 84 ? -5.100 2.185 7.968 1.00 91.62 84 LYS A N 1
ATOM 628 C CA . LYS A 1 84 ? -3.757 1.868 7.438 1.00 91.62 84 LYS A CA 1
ATOM 629 C C . LYS A 1 84 ? -3.746 1.859 5.908 1.00 91.62 84 LYS A C 1
ATOM 631 O O . LYS A 1 84 ? -2.870 2.461 5.288 1.00 91.62 84 LYS A O 1
ATOM 636 N N . CYS A 1 85 ? -4.756 1.243 5.303 1.00 89.25 85 CYS A N 1
ATOM 637 C CA . CYS A 1 85 ? -4.904 1.181 3.853 1.00 89.25 85 CYS A CA 1
ATOM 638 C C . CYS A 1 85 ? -5.128 2.556 3.225 1.00 89.25 85 CYS A C 1
ATOM 640 O O . CYS A 1 85 ? -4.463 2.909 2.252 1.00 89.25 85 CYS A O 1
ATOM 642 N N . ALA A 1 86 ? -6.006 3.367 3.816 1.00 92.62 86 ALA A N 1
ATOM 643 C CA . ALA A 1 86 ? -6.257 4.730 3.368 1.00 92.62 86 ALA A CA 1
ATOM 644 C C . ALA A 1 86 ? -4.996 5.607 3.451 1.00 92.62 86 ALA A C 1
ATOM 646 O O . ALA A 1 86 ? -4.759 6.414 2.556 1.00 92.62 86 ALA A O 1
ATOM 647 N N . ILE A 1 87 ? -4.158 5.424 4.479 1.00 93.44 87 ILE A N 1
ATOM 648 C CA . ILE A 1 87 ? -2.872 6.129 4.628 1.00 93.44 87 ILE A CA 1
ATOM 649 C C . ILE A 1 87 ? -1.937 5.813 3.462 1.00 93.44 87 ILE A C 1
ATOM 651 O O . ILE A 1 87 ? -1.431 6.742 2.831 1.00 93.44 87 ILE A O 1
ATOM 655 N N . LEU A 1 88 ? -1.737 4.530 3.155 1.00 91.25 88 LEU A N 1
ATOM 656 C CA . LEU A 1 88 ? -0.854 4.126 2.061 1.00 91.25 88 LEU A CA 1
ATOM 657 C C . LEU A 1 88 ? -1.399 4.552 0.698 1.00 91.25 88 LEU A C 1
ATOM 659 O O . LEU A 1 88 ? -0.651 5.075 -0.120 1.00 91.25 88 LEU A O 1
ATOM 663 N N . LEU A 1 89 ? -2.705 4.405 0.459 1.00 90.25 89 LEU A N 1
ATOM 664 C CA . LEU A 1 89 ? -3.323 4.858 -0.790 1.00 90.25 89 LEU A CA 1
ATOM 665 C C . LEU A 1 89 ? -3.245 6.369 -0.967 1.00 90.25 89 LEU A C 1
ATOM 667 O O . LEU A 1 89 ? -3.050 6.845 -2.085 1.00 90.25 89 LEU A O 1
ATOM 671 N N . PHE A 1 90 ? -3.390 7.129 0.116 1.00 93.06 90 PHE A N 1
ATOM 672 C CA . PHE A 1 90 ? -3.264 8.576 0.064 1.00 93.06 90 PHE A CA 1
ATOM 673 C C . PHE A 1 90 ? -1.838 8.996 -0.272 1.00 93.06 90 PHE A C 1
ATOM 675 O O . PHE A 1 90 ? -1.648 9.815 -1.170 1.00 93.06 90 PHE A O 1
ATOM 682 N N . ASP A 1 91 ? -0.841 8.405 0.384 1.00 91.94 91 ASP A N 1
ATOM 683 C CA . ASP A 1 91 ? 0.564 8.630 0.045 1.00 91.94 91 ASP A CA 1
ATOM 684 C C . ASP A 1 91 ? 0.852 8.261 -1.418 1.00 91.94 91 ASP A C 1
ATOM 686 O O . ASP A 1 91 ? 1.348 9.086 -2.188 1.00 91.94 91 ASP A O 1
ATOM 690 N N . PHE A 1 92 ? 0.418 7.076 -1.848 1.00 88.25 92 PHE A N 1
ATOM 691 C CA . PHE A 1 92 ? 0.635 6.610 -3.211 1.00 88.25 92 PHE A CA 1
ATOM 692 C C . PHE A 1 92 ? -0.043 7.508 -4.253 1.00 88.25 92 PHE A C 1
ATOM 694 O O . PHE A 1 92 ? 0.529 7.811 -5.303 1.00 88.25 92 PHE A O 1
ATOM 701 N N . SER A 1 93 ? -1.239 8.016 -3.944 1.00 89.31 93 SER A N 1
ATOM 702 C CA . SER A 1 93 ? -1.939 8.975 -4.798 1.00 89.31 93 SER A CA 1
ATOM 703 C C . SER A 1 93 ? -1.169 10.282 -4.966 1.00 89.31 93 SER A C 1
ATOM 705 O O . SER A 1 93 ? -1.143 10.825 -6.068 1.00 89.31 93 SER A O 1
ATOM 707 N N . LYS A 1 94 ? -0.493 10.779 -3.922 1.00 91.44 94 LYS A N 1
ATOM 708 C CA . LYS A 1 94 ? 0.320 11.999 -4.019 1.00 91.44 94 LYS A CA 1
ATOM 709 C C . LYS A 1 94 ? 1.515 11.799 -4.939 1.00 91.44 94 LYS A C 1
ATOM 711 O O . LYS A 1 94 ? 1.798 12.670 -5.755 1.00 91.44 94 LYS A O 1
ATOM 716 N N . ARG A 1 95 ? 2.167 10.638 -4.851 1.00 86.62 95 ARG A N 1
ATOM 717 C CA . ARG A 1 95 ? 3.330 10.287 -5.686 1.00 86.62 95 ARG A CA 1
ATOM 718 C C . ARG A 1 95 ? 2.977 10.122 -7.163 1.00 86.62 95 ARG A C 1
ATOM 720 O O . ARG A 1 95 ? 3.816 10.339 -8.024 1.00 86.62 95 ARG A O 1
ATOM 727 N N . THR A 1 96 ? 1.731 9.759 -7.452 1.00 83.81 96 THR A N 1
ATOM 728 C CA . THR A 1 96 ? 1.239 9.450 -8.805 1.00 83.81 96 THR A CA 1
ATOM 729 C C . THR A 1 96 ? 0.281 10.509 -9.363 1.00 83.81 96 THR A C 1
ATOM 731 O O . THR A 1 96 ? -0.406 10.261 -10.355 1.00 83.81 96 THR A O 1
ATOM 734 N N . GLY A 1 97 ? 0.177 11.681 -8.721 1.00 85.31 97 GLY A N 1
ATOM 735 C CA . GLY A 1 97 ? -0.670 12.787 -9.186 1.00 85.31 97 GLY A CA 1
ATOM 736 C C . GLY A 1 97 ? -2.178 12.492 -9.170 1.00 85.31 97 GLY A C 1
ATOM 737 O O . GLY A 1 97 ? -2.914 12.985 -10.016 1.00 85.31 97 GLY A O 1
ATOM 738 N N . GLY A 1 98 ? -2.653 11.661 -8.237 1.00 78.25 98 GLY A N 1
ATOM 739 C CA . GLY A 1 98 ? -4.040 11.185 -8.156 1.00 78.25 98 GLY A CA 1
ATOM 740 C C . GLY A 1 98 ? -5.099 12.221 -7.776 1.00 78.25 98 GLY A C 1
ATOM 741 O O . GLY A 1 98 ? -6.276 11.940 -7.971 1.00 78.25 98 GLY A O 1
ATOM 742 N N . GLY A 1 99 ? -4.709 13.393 -7.261 1.00 85.06 99 GLY A N 1
ATOM 743 C CA . GLY A 1 99 ? -5.627 14.519 -7.033 1.00 85.06 99 GLY A CA 1
ATOM 744 C C . GLY A 1 99 ? -6.798 14.221 -6.091 1.00 85.06 99 GLY A C 1
ATOM 745 O O . GLY A 1 99 ? -7.889 14.731 -6.317 1.00 85.06 99 GLY A O 1
ATOM 746 N N . ILE A 1 100 ? -6.588 13.392 -5.065 1.00 92.19 100 ILE A N 1
ATOM 747 C CA . ILE A 1 100 ? -7.632 12.966 -4.127 1.00 92.19 100 ILE A CA 1
ATOM 748 C C . ILE A 1 100 ? -7.272 13.324 -2.687 1.00 92.19 100 ILE A C 1
ATOM 750 O O . ILE A 1 100 ? -6.098 13.337 -2.306 1.00 92.19 100 ILE A O 1
ATOM 754 N N . THR A 1 101 ? -8.277 13.600 -1.864 1.00 95.25 101 THR A N 1
ATOM 755 C CA . THR A 1 101 ? -8.094 13.875 -0.440 1.00 95.25 101 THR A CA 1
ATOM 756 C C . THR A 1 101 ? -8.174 12.602 0.406 1.00 95.25 101 THR A C 1
ATOM 758 O O . THR A 1 101 ? -8.786 11.599 0.036 1.00 95.25 101 THR A O 1
ATOM 761 N N . PHE A 1 102 ? -7.569 12.638 1.596 1.00 94.25 102 PHE A N 1
ATOM 762 C CA . PHE A 1 102 ? -7.649 11.519 2.536 1.00 94.25 102 PHE A CA 1
ATOM 763 C C . PHE A 1 102 ? -9.098 11.148 2.916 1.00 94.25 102 PHE A C 1
ATOM 765 O O . PHE A 1 102 ? -9.410 9.959 2.884 1.00 94.25 102 PHE A O 1
ATOM 772 N N . PRO A 1 103 ? -10.006 12.101 3.234 1.00 96.38 103 PRO A N 1
ATOM 773 C CA . PRO A 1 103 ? -11.403 11.772 3.528 1.00 96.38 103 PRO A CA 1
ATOM 774 C C . PRO A 1 103 ? -12.115 11.060 2.374 1.00 96.38 103 PRO A C 1
ATOM 776 O O . PRO A 1 103 ? -12.890 10.138 2.613 1.00 96.38 103 PRO A O 1
ATOM 779 N N . GLU A 1 104 ? -11.839 11.447 1.126 1.00 96.31 104 GLU A N 1
ATOM 780 C CA . GLU A 1 104 ? -12.411 10.774 -0.044 1.00 96.31 104 GLU A CA 1
ATOM 781 C C . GLU A 1 104 ? -11.952 9.319 -0.132 1.00 96.31 104 GLU A C 1
ATOM 783 O O . GLU A 1 104 ? -12.786 8.446 -0.358 1.00 96.31 104 GLU A O 1
ATOM 788 N N . ILE A 1 105 ? -10.665 9.042 0.116 1.00 92.81 105 ILE A N 1
ATOM 789 C CA . ILE A 1 105 ? -10.141 7.670 0.189 1.00 92.81 105 ILE A CA 1
ATOM 790 C C . ILE A 1 105 ? -10.775 6.910 1.357 1.00 92.81 105 ILE A C 1
ATOM 792 O O . ILE A 1 105 ? -11.267 5.805 1.156 1.00 92.81 105 ILE A O 1
ATOM 796 N N . ALA A 1 106 ? -10.802 7.482 2.563 1.00 94.44 106 ALA A N 1
ATOM 797 C CA . ALA A 1 106 ? -11.346 6.831 3.759 1.00 94.44 106 ALA A CA 1
ATOM 798 C C . ALA A 1 106 ? -12.819 6.407 3.583 1.00 94.44 106 ALA A C 1
ATOM 800 O O . ALA A 1 106 ? -13.219 5.333 4.038 1.00 94.44 106 ALA A O 1
ATOM 801 N N . ASN A 1 107 ? -13.595 7.209 2.848 1.00 94.94 107 ASN A N 1
ATOM 802 C CA . ASN A 1 107 ? -14.997 6.943 2.530 1.00 94.94 107 ASN A CA 1
ATOM 803 C C . ASN A 1 107 ? -15.205 5.953 1.369 1.00 94.94 107 ASN A C 1
ATOM 805 O O . ASN A 1 107 ? -16.340 5.563 1.089 1.00 94.94 107 ASN A O 1
ATOM 809 N N . MET A 1 108 ? -14.149 5.516 0.676 1.00 90.25 108 MET A N 1
ATOM 810 C CA . MET A 1 108 ? -14.285 4.505 -0.370 1.00 90.25 108 MET A CA 1
ATOM 811 C C . MET A 1 108 ? -14.673 3.149 0.218 1.00 90.25 108 MET A C 1
ATOM 813 O O . MET A 1 108 ? -14.169 2.711 1.253 1.00 90.25 108 MET A O 1
ATOM 817 N N . SER A 1 109 ? -15.533 2.426 -0.496 1.00 88.50 109 SER A N 1
ATOM 818 C CA . SER A 1 109 ? -15.620 0.973 -0.344 1.00 88.50 109 SER A CA 1
ATOM 819 C C . SER A 1 109 ? -14.283 0.341 -0.724 1.00 88.50 109 SER A C 1
ATOM 821 O O . SER A 1 109 ? -13.619 0.829 -1.639 1.00 88.50 109 SER A O 1
ATOM 823 N N . GLU A 1 110 ? -13.947 -0.795 -0.134 1.00 81.38 110 GLU A N 1
ATOM 824 C CA . GLU A 1 110 ? -12.713 -1.523 -0.439 1.00 81.38 110 GLU A CA 1
ATOM 825 C C . GLU A 1 110 ? -12.558 -1.889 -1.922 1.00 81.38 110 GLU A C 1
ATOM 827 O O . GLU A 1 110 ? -11.474 -1.766 -2.482 1.00 81.38 110 GLU A O 1
ATOM 832 N N . PHE A 1 111 ? -13.661 -2.191 -2.612 1.00 79.56 111 PHE A N 1
ATOM 833 C CA . PHE A 1 111 ? -13.665 -2.373 -4.067 1.00 79.56 111 PHE A CA 1
ATOM 834 C C . PHE A 1 111 ? -13.198 -1.120 -4.835 1.00 79.56 111 PHE A C 1
ATOM 836 O O . PHE A 1 111 ? -12.422 -1.204 -5.786 1.00 79.56 111 PHE A O 1
ATOM 843 N N . LYS A 1 112 ? -13.642 0.068 -4.404 1.00 85.81 112 LYS A N 1
ATOM 844 C CA . LYS A 1 112 ? -13.211 1.353 -4.983 1.00 85.81 112 LYS A CA 1
ATOM 845 C C . LYS A 1 112 ? -11.759 1.662 -4.626 1.00 85.81 112 LYS A C 1
ATOM 847 O O . LYS A 1 112 ? -11.036 2.148 -5.487 1.00 85.81 112 LYS A O 1
ATOM 852 N N . MET A 1 113 ? -11.327 1.339 -3.406 1.00 85.25 113 MET A N 1
ATOM 853 C CA . MET A 1 113 ? -9.924 1.453 -2.998 1.00 85.25 113 MET A CA 1
ATOM 854 C C . MET A 1 113 ? -9.016 0.587 -3.875 1.00 85.25 113 MET A C 1
ATOM 856 O O . MET A 1 113 ? -8.001 1.076 -4.360 1.00 85.25 113 MET A O 1
ATOM 860 N N . LEU A 1 114 ? -9.416 -0.658 -4.148 1.00 79.50 114 LEU A N 1
ATOM 861 C CA . LEU A 1 114 ? -8.716 -1.565 -5.055 1.00 79.50 114 LEU A CA 1
ATOM 862 C C . LEU A 1 114 ? -8.627 -0.992 -6.476 1.00 79.50 114 LEU A C 1
ATOM 864 O O . LEU A 1 114 ? -7.541 -0.931 -7.055 1.00 79.50 114 LEU A O 1
ATOM 868 N N . ALA A 1 115 ? -9.756 -0.550 -7.035 1.00 78.88 115 ALA A N 1
ATOM 869 C CA . ALA A 1 115 ? -9.794 0.043 -8.371 1.00 78.88 115 ALA A CA 1
ATOM 870 C C . ALA A 1 115 ? -8.909 1.298 -8.464 1.00 78.88 115 ALA A C 1
ATOM 872 O O . ALA A 1 115 ? -8.179 1.482 -9.439 1.00 78.88 115 ALA A O 1
ATOM 873 N N . PHE A 1 116 ? -8.928 2.132 -7.424 1.00 83.62 116 PHE A N 1
ATOM 874 C CA . PHE A 1 116 ? -8.090 3.319 -7.328 1.00 83.62 116 PHE A CA 1
ATOM 875 C C . PHE A 1 116 ? -6.600 2.962 -7.226 1.00 83.62 116 PHE A C 1
ATOM 877 O O . PHE A 1 116 ? -5.789 3.505 -7.975 1.00 83.62 116 PHE A O 1
ATOM 884 N N . ALA A 1 117 ? -6.240 2.001 -6.370 1.00 78.69 117 ALA A N 1
ATOM 885 C CA . ALA A 1 117 ? -4.877 1.487 -6.234 1.00 78.69 117 ALA A CA 1
ATOM 886 C C . ALA A 1 117 ? -4.329 0.987 -7.574 1.00 78.69 117 ALA A C 1
ATOM 888 O O . ALA A 1 117 ? -3.217 1.341 -7.960 1.00 78.69 117 ALA A O 1
ATOM 889 N N . LYS A 1 118 ? -5.144 0.223 -8.313 1.00 75.75 118 LYS A N 1
ATOM 890 C CA . LYS A 1 118 ? -4.815 -0.262 -9.655 1.00 75.75 118 LYS A CA 1
ATOM 891 C C . LYS A 1 118 ? -4.523 0.890 -10.614 1.00 75.75 118 LYS A C 1
ATOM 893 O O . LYS A 1 118 ? -3.460 0.911 -11.225 1.00 75.75 118 LYS A O 1
ATOM 898 N N . GLN A 1 119 ? -5.429 1.863 -10.708 1.00 79.19 119 GLN A N 1
ATOM 899 C CA . GLN A 1 119 ? -5.257 3.010 -11.601 1.00 79.19 119 GLN A CA 1
ATOM 900 C C . GLN A 1 119 ? -3.968 3.785 -11.287 1.00 79.19 119 GLN A C 1
ATOM 902 O O . GLN A 1 119 ? -3.241 4.196 -12.190 1.00 79.19 119 GLN A O 1
ATOM 907 N N . ARG A 1 120 ? -3.668 3.987 -9.998 1.00 82.06 120 ARG A N 1
ATOM 908 C CA . ARG A 1 120 ? -2.426 4.644 -9.573 1.00 82.06 120 ARG A CA 1
ATOM 909 C C . ARG A 1 120 ? -1.194 3.788 -9.871 1.00 82.06 120 ARG A C 1
ATOM 911 O O . ARG A 1 120 ? -0.165 4.330 -10.265 1.00 82.06 120 ARG A O 1
ATOM 918 N N . GLY A 1 121 ? -1.309 2.468 -9.744 1.00 76.50 121 GLY A N 1
ATOM 919 C CA . GLY A 1 121 ? -0.241 1.520 -10.046 1.00 76.50 121 GLY A CA 1
ATOM 920 C C . GLY A 1 121 ? 0.157 1.514 -11.513 1.00 76.50 121 GLY A C 1
ATOM 921 O O . GLY A 1 121 ? 1.342 1.560 -11.819 1.00 76.50 121 GLY A O 1
ATOM 922 N N . GLU A 1 122 ? -0.815 1.556 -12.422 1.00 75.88 122 GLU A N 1
ATOM 923 C CA . GLU A 1 122 ? -0.557 1.668 -13.863 1.00 75.88 122 GLU A CA 1
ATOM 924 C C . GLU A 1 122 ? 0.222 2.949 -14.201 1.00 75.88 122 GLU A C 1
ATOM 926 O O . GLU A 1 122 ? 1.191 2.906 -14.959 1.00 75.88 122 GLU A O 1
ATOM 931 N N . ILE A 1 123 ? -0.144 4.078 -13.586 1.00 80.19 123 ILE A N 1
ATOM 932 C CA . ILE A 1 123 ? 0.545 5.365 -13.774 1.00 80.19 123 ILE A CA 1
ATOM 933 C C . ILE A 1 123 ? 1.965 5.322 -13.208 1.00 80.19 123 ILE A C 1
ATOM 935 O O . ILE A 1 123 ? 2.905 5.751 -13.874 1.00 80.19 123 ILE A O 1
ATOM 939 N N . TYR A 1 124 ? 2.145 4.767 -12.008 1.00 80.00 124 TYR A N 1
ATOM 940 C CA . TYR A 1 124 ? 3.477 4.564 -11.440 1.00 80.00 124 TYR A CA 1
ATOM 941 C C . TYR A 1 124 ? 4.336 3.679 -12.347 1.00 80.00 124 TYR A C 1
ATOM 943 O O . TYR A 1 124 ? 5.465 4.037 -12.671 1.00 80.00 124 TYR A O 1
ATOM 951 N N . GLY A 1 125 ? 3.770 2.582 -12.854 1.00 75.12 125 GLY A N 1
ATOM 952 C CA . GLY A 1 125 ? 4.423 1.703 -13.814 1.00 75.12 125 GLY A CA 1
ATOM 953 C C . GLY A 1 125 ? 4.894 2.442 -15.063 1.00 75.12 125 GLY A C 1
ATOM 954 O O . GLY A 1 125 ? 6.001 2.211 -15.529 1.00 75.12 125 GLY A O 1
ATOM 955 N N . GLN A 1 126 ? 4.121 3.380 -15.603 1.00 78.06 126 GLN A N 1
ATOM 956 C CA . GLN A 1 126 ? 4.554 4.164 -16.768 1.00 78.06 126 GLN A CA 1
ATOM 957 C C . GLN A 1 126 ? 5.805 5.018 -16.502 1.00 78.06 126 GLN A C 1
ATOM 959 O O . GLN A 1 126 ? 6.541 5.297 -17.444 1.00 78.06 126 GLN A O 1
ATOM 964 N N . SER A 1 127 ? 6.069 5.389 -15.244 1.00 77.88 127 SER A N 1
ATOM 965 C CA . SER A 1 127 ? 7.251 6.172 -14.855 1.00 77.88 127 SER A CA 1
ATOM 966 C C . SER A 1 127 ? 8.534 5.348 -14.691 1.00 77.88 127 SER A C 1
ATOM 968 O O . SER A 1 127 ? 9.621 5.917 -14.629 1.00 77.88 127 SER A O 1
ATOM 970 N N . LEU A 1 128 ? 8.420 4.019 -14.635 1.00 76.00 128 LEU A N 1
ATOM 971 C CA . LEU A 1 128 ? 9.540 3.110 -14.396 1.00 76.00 128 LEU A CA 1
ATOM 972 C C . LEU A 1 128 ? 10.191 2.633 -15.698 1.00 76.00 128 LEU A C 1
ATOM 974 O O . LEU A 1 128 ? 9.504 2.387 -16.700 1.00 76.00 128 LEU A O 1
ATOM 978 N N . SER A 1 129 ? 11.508 2.408 -15.647 1.00 80.69 129 SER A N 1
ATOM 979 C CA . SER A 1 129 ? 12.234 1.707 -16.708 1.00 80.69 129 SER A CA 1
ATOM 980 C C . SER A 1 129 ? 11.785 0.244 -16.819 1.00 80.69 129 SER A C 1
ATOM 982 O O . SER A 1 129 ? 11.037 -0.276 -15.984 1.00 80.69 129 SER A O 1
ATOM 984 N N . LYS A 1 130 ? 12.211 -0.447 -17.880 1.00 76.75 130 LYS A N 1
ATOM 985 C CA . LYS A 1 130 ? 11.884 -1.868 -18.052 1.00 76.75 130 LYS A CA 1
ATOM 986 C C . LYS A 1 130 ? 12.600 -2.724 -17.004 1.00 76.75 130 LYS A C 1
ATOM 988 O O . LYS A 1 130 ? 12.017 -3.681 -16.502 1.00 76.75 130 LYS A O 1
ATOM 993 N N . GLU A 1 131 ? 13.834 -2.363 -16.683 1.00 79.69 131 GLU A N 1
ATOM 994 C CA . GLU A 1 131 ? 14.678 -3.022 -15.694 1.00 79.69 131 GLU A CA 1
ATOM 995 C C . GLU A 1 131 ? 14.082 -2.876 -14.290 1.00 79.69 131 GLU A C 1
ATOM 997 O O . GLU A 1 131 ? 13.877 -3.883 -13.614 1.00 79.69 131 GLU A O 1
ATOM 1002 N N . ASP A 1 132 ? 13.688 -1.658 -13.903 1.00 76.44 132 ASP A N 1
ATOM 1003 C CA . ASP A 1 132 ? 13.083 -1.396 -12.588 1.00 76.44 132 ASP A CA 1
ATOM 1004 C C . ASP A 1 132 ? 11.745 -2.125 -12.426 1.00 76.44 132 ASP A C 1
ATOM 1006 O O . ASP A 1 132 ? 11.429 -2.643 -11.354 1.00 76.44 132 ASP A O 1
ATOM 1010 N N . LYS A 1 133 ? 10.952 -2.208 -13.504 1.00 75.12 133 LYS A N 1
ATOM 1011 C CA . LYS A 1 133 ? 9.724 -3.016 -13.517 1.00 75.12 133 LYS A CA 1
ATOM 1012 C C . LYS A 1 133 ? 10.033 -4.471 -13.227 1.00 75.12 133 LYS A C 1
ATOM 1014 O O . LYS A 1 133 ? 9.401 -5.056 -12.357 1.00 75.12 133 LYS A O 1
ATOM 1019 N N . GLU A 1 134 ? 10.980 -5.062 -13.943 1.00 74.62 134 GLU A N 1
ATOM 1020 C CA . GLU A 1 134 ? 11.292 -6.478 -13.778 1.00 74.62 134 GLU A CA 1
ATOM 1021 C C . GLU A 1 134 ? 11.865 -6.772 -12.383 1.00 74.62 134 GLU A C 1
ATOM 1023 O O . GLU A 1 134 ? 11.479 -7.756 -11.753 1.00 74.62 134 GLU A O 1
ATOM 1028 N N . GLU A 1 135 ? 12.705 -5.885 -11.845 1.00 78.75 135 GLU A N 1
ATOM 1029 C CA . GLU A 1 135 ? 13.213 -6.001 -10.476 1.00 78.75 135 GLU A CA 1
ATOM 1030 C C . GLU A 1 135 ? 12.074 -5.951 -9.445 1.00 78.75 135 GLU A C 1
ATOM 1032 O O . GLU A 1 135 ? 11.967 -6.832 -8.585 1.00 78.75 135 GLU A O 1
ATOM 1037 N N . LEU A 1 136 ? 11.171 -4.970 -9.556 1.00 76.62 136 LEU A N 1
ATOM 1038 C CA . LEU A 1 136 ? 10.000 -4.868 -8.682 1.00 76.62 136 LEU A CA 1
ATOM 1039 C C . LEU A 1 136 ? 9.099 -6.101 -8.795 1.00 76.62 136 LEU A C 1
ATOM 1041 O O . LEU A 1 136 ? 8.594 -6.587 -7.779 1.00 76.62 136 LEU A O 1
ATOM 1045 N N . LYS A 1 137 ? 8.947 -6.654 -10.004 1.00 72.88 137 LYS A N 1
ATOM 1046 C CA . LYS A 1 137 ? 8.210 -7.899 -10.251 1.00 72.88 137 LYS A CA 1
ATOM 1047 C C . LYS A 1 137 ? 8.804 -9.063 -9.477 1.00 72.88 137 LYS A C 1
ATOM 1049 O O . LYS A 1 137 ? 8.075 -9.824 -8.839 1.00 72.88 137 LYS A O 1
ATOM 1054 N N . GLN A 1 138 ? 10.123 -9.220 -9.550 1.00 76.88 138 GLN A N 1
ATOM 1055 C CA . GLN A 1 138 ? 10.840 -10.322 -8.921 1.00 76.88 138 GLN A CA 1
ATOM 1056 C C . GLN A 1 138 ? 10.774 -10.219 -7.400 1.00 76.88 138 GLN A C 1
ATOM 1058 O O . GLN A 1 138 ? 10.476 -11.213 -6.735 1.00 76.88 138 GLN A O 1
ATOM 1063 N N . LYS A 1 139 ? 10.964 -9.017 -6.847 1.00 78.06 139 LYS A N 1
ATOM 1064 C CA . LYS A 1 139 ? 10.835 -8.786 -5.404 1.00 78.06 139 LYS A CA 1
ATOM 1065 C C . LYS A 1 139 ? 9.408 -9.047 -4.913 1.00 78.06 139 LYS A C 1
ATOM 1067 O O . LYS A 1 139 ? 9.233 -9.736 -3.910 1.00 78.06 139 LYS A O 1
ATOM 1072 N N . ALA A 1 140 ? 8.391 -8.589 -5.650 1.00 69.25 140 ALA A N 1
ATOM 1073 C CA . ALA A 1 140 ? 6.990 -8.870 -5.331 1.00 69.25 140 ALA A CA 1
ATOM 1074 C C . ALA A 1 140 ? 6.667 -10.375 -5.423 1.00 69.25 140 ALA A C 1
ATOM 1076 O O . ALA A 1 140 ? 6.031 -10.929 -4.530 1.00 69.25 140 ALA A O 1
ATOM 1077 N N . SER A 1 141 ? 7.163 -11.062 -6.455 1.00 66.00 141 SER A N 1
ATOM 1078 C CA . SER A 1 141 ? 7.025 -12.519 -6.631 1.00 66.00 141 SER A CA 1
ATOM 1079 C C . SER A 1 141 ? 7.619 -13.296 -5.456 1.00 66.00 141 SER A C 1
ATOM 1081 O O . SER A 1 141 ? 6.985 -14.198 -4.904 1.00 66.00 141 SER A O 1
ATOM 1083 N N . ALA A 1 142 ? 8.836 -12.924 -5.050 1.00 73.62 142 ALA A N 1
ATOM 1084 C CA . ALA A 1 142 ? 9.546 -13.550 -3.943 1.00 73.62 142 ALA A CA 1
ATOM 1085 C C . ALA A 1 142 ? 8.815 -13.351 -2.610 1.00 73.62 142 ALA A C 1
ATOM 1087 O O . ALA A 1 142 ? 8.678 -14.310 -1.851 1.00 73.62 142 ALA A O 1
ATOM 1088 N N . LEU A 1 143 ? 8.295 -12.143 -2.365 1.00 70.50 143 LEU A N 1
ATOM 1089 C CA . LEU A 1 143 ? 7.511 -11.817 -1.172 1.00 70.50 143 LEU A CA 1
ATOM 1090 C C . LEU A 1 143 ? 6.258 -12.700 -1.037 1.00 70.50 143 LEU A C 1
ATOM 1092 O O . LEU A 1 143 ? 5.881 -13.087 0.063 1.00 70.50 143 LEU A O 1
ATOM 1096 N N . LEU A 1 144 ? 5.642 -13.051 -2.163 1.00 63.44 144 LEU A N 1
ATOM 1097 C CA . LEU A 1 144 ? 4.404 -13.835 -2.225 1.00 63.44 144 LEU A CA 1
ATOM 1098 C C . LEU A 1 144 ? 4.616 -15.340 -2.291 1.00 63.44 144 LEU A C 1
ATOM 1100 O O . LEU A 1 144 ? 3.677 -16.113 -2.112 1.00 63.44 144 LEU A O 1
ATOM 1104 N N . GLY A 1 145 ? 5.826 -15.772 -2.640 1.00 63.84 145 GLY A N 1
ATOM 1105 C CA . GLY A 1 145 ? 6.085 -17.166 -2.971 1.00 63.84 145 GLY A CA 1
ATOM 1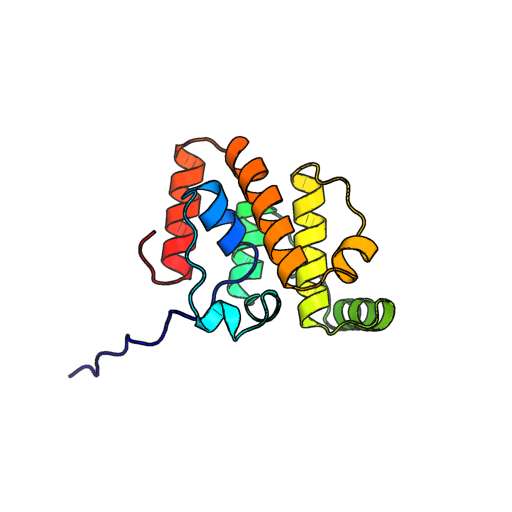106 C C . GLY A 1 145 ? 5.379 -17.643 -4.248 1.00 63.84 145 GLY A C 1
ATOM 1107 O O . GLY A 1 145 ? 5.135 -18.845 -4.373 1.00 63.84 145 GLY A O 1
ATOM 1108 N N . ILE A 1 146 ? 5.078 -16.740 -5.191 1.00 53.34 146 ILE A N 1
ATOM 1109 C CA . ILE A 1 146 ? 4.484 -17.058 -6.504 1.00 53.34 146 ILE A CA 1
ATOM 1110 C C . ILE A 1 146 ? 5.439 -16.667 -7.639 1.00 53.34 146 ILE A C 1
ATOM 1112 O O . ILE A 1 146 ? 6.309 -15.823 -7.457 1.00 53.34 146 ILE A O 1
ATOM 1116 N N . ARG A 1 147 ? 5.307 -17.290 -8.818 1.00 50.97 147 ARG A N 1
ATOM 1117 C CA . ARG A 1 147 ? 6.010 -16.854 -10.039 1.00 50.97 147 ARG A CA 1
ATOM 1118 C C . ARG A 1 147 ? 5.094 -15.917 -10.823 1.00 50.97 147 ARG A C 1
ATOM 1120 O O . ARG A 1 147 ? 4.030 -16.370 -11.242 1.00 50.97 147 ARG A O 1
ATOM 1127 N N . LEU A 1 148 ? 5.510 -14.663 -11.010 1.00 49.41 148 LEU A N 1
ATOM 1128 C CA . LEU A 1 148 ? 4.811 -13.666 -11.831 1.00 49.41 148 LEU A CA 1
ATOM 1129 C C . LEU A 1 148 ? 5.426 -13.528 -13.214 1.00 49.41 148 LEU A C 1
ATOM 1131 O O . LEU A 1 148 ? 6.670 -13.531 -13.336 1.00 49.41 148 LEU A O 1
#

pLDDT: mean 72.9, std 21.17, range [29.53, 96.81]

Radius of gyration: 15.43 Å; chains: 1; bounding box: 30×52×37 Å

Sequence (148 aa):
MKISYKPTILAAGGICLIVALFAICGCFCAPKEVADAGFCDLLTPEIVKFYEEEIAKEQVLSSKSEQNVKAIASRFGIDEQKAKCAILLFDFSKRTGGGITFPEIANMSEFKMLAFAKQRGEIYGQSLSKEDKEELKQKASALLGIRL